Protein AF-A0A453JYU1-F1 (afdb_monomer)

Solvent-accessible surface area (backbone atoms only — not comparable to full-atom values): 5776 Å² total; per-residue (Å²): 125,56,74,47,72,44,78,81,46,97,95,41,69,46,80,46,73,52,75,97,66,69,60,47,78,44,77,79,52,97,92,42,71,48,79,34,43,55,65,58,48,50,51,52,52,50,52,50,52,51,54,52,49,53,51,48,54,52,51,52,52,51,52,52,52,50,54,51,50,53,52,51,51,53,54,48,53,52,51,51,51,51,50,52,54,52,52,55,50,55,54,53,54,57,65,71,78,109

Radius of gyration: 31.62 Å; Cα contacts (8 Å, |Δi|>4): 54; chains: 1; bounding box: 62×23×86 Å

Structure (mmCIF, N/CA/C/O backbone):
data_AF-A0A453JYU1-F1
#
_entry.id   AF-A0A453JYU1-F1
#
loop_
_atom_site.group_PDB
_atom_site.id
_atom_site.type_symbol
_atom_site.label_atom_id
_atom_site.label_alt_id
_atom_site.label_comp_id
_atom_site.label_asym_id
_atom_site.label_entity_id
_atom_site.label_seq_id
_atom_site.pdbx_PDB_ins_code
_atom_site.Cartn_x
_atom_site.Cartn_y
_atom_site.Cartn_z
_atom_site.occupancy
_atom_site.B_iso_or_equiv
_atom_site.auth_seq_id
_atom_site.auth_comp_id
_atom_site.auth_asym_id
_atom_site.auth_atom_id
_atom_site.pdbx_PDB_model_num
ATOM 1 N N . ALA A 1 1 ? 17.502 -8.622 -29.973 1.00 65.62 1 ALA A N 1
ATOM 2 C CA . ALA A 1 1 ? 16.476 -7.569 -29.907 1.00 65.62 1 ALA A CA 1
ATOM 3 C C . ALA A 1 1 ? 15.145 -8.187 -29.542 1.00 65.62 1 ALA A C 1
ATOM 5 O O . ALA A 1 1 ? 14.719 -9.126 -30.213 1.00 65.62 1 ALA A O 1
ATOM 6 N N . LEU A 1 2 ? 14.550 -7.703 -28.457 1.00 83.56 2 LEU A N 1
ATOM 7 C CA . LEU A 1 2 ? 13.277 -8.197 -27.950 1.00 83.56 2 LEU A CA 1
ATOM 8 C C . LEU A 1 2 ? 12.150 -7.689 -28.858 1.00 83.56 2 LEU A C 1
ATOM 10 O O . LEU A 1 2 ? 12.104 -6.505 -29.184 1.00 83.56 2 LEU A O 1
ATOM 14 N N . ILE A 1 3 ? 11.273 -8.584 -29.301 1.00 90.50 3 ILE A N 1
ATOM 15 C CA . ILE A 1 3 ? 10.053 -8.218 -30.023 1.00 90.50 3 ILE A CA 1
ATOM 16 C C . ILE A 1 3 ? 8.909 -8.340 -29.025 1.00 90.50 3 ILE A C 1
ATOM 18 O O . ILE A 1 3 ? 8.739 -9.404 -28.430 1.00 90.50 3 ILE A O 1
ATOM 22 N N . ALA A 1 4 ? 8.159 -7.260 -28.842 1.00 91.75 4 ALA A N 1
ATOM 23 C CA . ALA A 1 4 ? 7.038 -7.196 -27.917 1.00 91.75 4 ALA A CA 1
ATOM 24 C C . ALA A 1 4 ? 5.801 -6.629 -28.618 1.00 91.75 4 ALA A C 1
ATOM 26 O O . ALA A 1 4 ? 5.908 -5.852 -29.572 1.00 91.75 4 ALA A O 1
ATOM 27 N N . ASP A 1 5 ? 4.629 -7.032 -28.141 1.00 93.88 5 ASP A N 1
ATOM 28 C CA . ASP A 1 5 ? 3.353 -6.481 -28.574 1.00 93.88 5 ASP A CA 1
ATOM 29 C C . ASP A 1 5 ? 2.991 -5.318 -27.632 1.00 93.88 5 ASP A C 1
ATOM 31 O O . ASP A 1 5 ? 2.736 -5.514 -26.446 1.00 93.88 5 ASP A O 1
ATOM 35 N N . PHE A 1 6 ? 3.030 -4.092 -28.151 1.00 92.88 6 PHE A N 1
ATOM 36 C CA . PHE A 1 6 ? 2.733 -2.865 -27.417 1.00 92.88 6 PHE A CA 1
ATOM 37 C C . PHE A 1 6 ? 1.243 -2.559 -27.471 1.00 92.88 6 PHE A C 1
ATOM 39 O O . PHE A 1 6 ? 0.645 -2.563 -28.549 1.00 92.88 6 PHE A O 1
ATOM 46 N N . GLU A 1 7 ? 0.659 -2.248 -26.320 1.00 93.69 7 GLU A N 1
ATOM 47 C CA . GLU A 1 7 ? -0.725 -1.797 -26.223 1.00 93.69 7 GLU A CA 1
ATOM 48 C C . GLU A 1 7 ? -0.834 -0.333 -26.658 1.00 93.69 7 GLU A C 1
ATOM 50 O O . GLU A 1 7 ? -0.248 0.556 -26.041 1.00 93.69 7 GLU A O 1
ATOM 55 N N . LEU A 1 8 ? -1.567 -0.079 -27.744 1.00 92.94 8 LEU A N 1
ATOM 56 C CA . LEU A 1 8 ? -1.846 1.280 -28.231 1.00 92.94 8 LEU A CA 1
ATOM 57 C C . LEU A 1 8 ? -3.170 1.813 -27.674 1.00 92.94 8 LEU A C 1
ATOM 59 O O . LEU A 1 8 ? -3.357 3.018 -27.514 1.00 92.94 8 LEU A O 1
ATOM 63 N N . SER A 1 9 ? -4.105 0.898 -27.435 1.00 93.12 9 SER A N 1
ATOM 64 C CA . SER A 1 9 ? -5.422 1.127 -26.858 1.00 93.12 9 SER A CA 1
ATOM 65 C C . SER A 1 9 ? -5.940 -0.201 -26.308 1.00 93.12 9 SER A C 1
ATOM 67 O O . SER A 1 9 ? -5.400 -1.255 -26.647 1.00 93.12 9 SER A O 1
ATOM 69 N N . GLU A 1 10 ? -6.995 -0.159 -25.502 1.00 92.38 10 GLU A N 1
ATOM 70 C CA . GLU A 1 10 ? -7.576 -1.343 -24.873 1.00 92.38 10 GLU A CA 1
ATOM 71 C C . GLU A 1 10 ? -7.927 -2.407 -25.929 1.00 92.38 10 GLU A C 1
ATOM 73 O O . GLU A 1 10 ? -8.759 -2.194 -26.814 1.00 92.38 10 GLU A O 1
ATOM 78 N N . GLY A 1 11 ? -7.240 -3.552 -25.873 1.00 92.75 11 GLY A N 1
ATOM 79 C CA . GLY A 1 11 ? -7.424 -4.658 -26.818 1.00 92.75 11 GLY A CA 1
ATOM 80 C C . GLY A 1 11 ? -6.770 -4.481 -28.199 1.00 92.75 11 GLY A C 1
ATOM 81 O O . GLY A 1 11 ? -6.876 -5.385 -29.030 1.00 92.75 11 GLY A O 1
ATOM 82 N N . ILE A 1 12 ? -6.081 -3.365 -28.462 1.00 94.69 12 ILE A N 1
ATOM 83 C CA . ILE A 1 12 ? -5.363 -3.096 -29.718 1.00 94.69 12 ILE A CA 1
ATOM 84 C C . ILE A 1 12 ? -3.857 -3.121 -29.461 1.00 94.69 12 ILE A C 1
ATOM 86 O O . ILE A 1 12 ? -3.294 -2.216 -28.840 1.00 94.69 12 ILE A O 1
ATOM 90 N N . TYR A 1 13 ? -3.198 -4.130 -30.028 1.00 94.75 13 TYR A N 1
ATOM 91 C CA . TYR A 1 13 ? -1.766 -4.356 -29.871 1.00 94.75 13 TYR A CA 1
ATOM 92 C C . TYR A 1 13 ? -1.030 -4.247 -31.204 1.00 94.75 13 TYR A C 1
ATOM 94 O O . TYR A 1 13 ? -1.538 -4.660 -32.249 1.00 94.75 13 TYR A O 1
ATOM 102 N N . SER A 1 14 ? 0.189 -3.715 -31.165 1.00 94.81 14 SER A N 1
ATOM 103 C CA . SER A 1 14 ? 1.082 -3.641 -32.319 1.00 94.81 14 SER A CA 1
ATOM 104 C C . SER A 1 14 ? 2.454 -4.193 -31.975 1.00 94.81 14 SER A C 1
ATOM 106 O O . SER A 1 14 ? 3.018 -3.895 -30.926 1.00 94.81 14 SER A O 1
ATOM 108 N N . ARG A 1 15 ? 3.017 -4.987 -32.882 1.00 94.62 15 ARG A N 1
ATOM 109 C CA . ARG A 1 15 ? 4.320 -5.608 -32.682 1.00 94.62 15 ARG A CA 1
ATOM 110 C C . ARG A 1 15 ? 5.431 -4.627 -33.014 1.00 94.62 15 ARG A C 1
ATOM 112 O O . ARG A 1 15 ? 5.530 -4.175 -34.153 1.00 94.62 15 ARG A O 1
ATOM 119 N N . ALA A 1 16 ? 6.314 -4.371 -32.059 1.00 93.06 16 ALA A N 1
ATOM 120 C CA . ALA A 1 16 ? 7.502 -3.566 -32.291 1.00 93.06 16 ALA A CA 1
ATOM 121 C C . ALA A 1 16 ? 8.745 -4.190 -31.653 1.00 93.06 16 ALA A C 1
ATOM 123 O O . ALA A 1 16 ? 8.689 -5.078 -30.801 1.00 93.06 16 ALA A O 1
ATOM 124 N N . LYS A 1 17 ? 9.896 -3.743 -32.145 1.00 91.88 17 LYS A N 1
ATOM 125 C CA . LYS A 1 17 ? 11.209 -4.149 -31.662 1.00 91.88 17 LYS A CA 1
ATOM 126 C C . LYS A 1 17 ? 11.644 -3.152 -30.593 1.00 91.88 17 LYS A C 1
ATOM 128 O O . LYS A 1 17 ? 11.656 -1.957 -30.861 1.00 91.88 17 LYS A O 1
ATOM 133 N N . ILE A 1 18 ? 12.005 -3.652 -29.419 1.00 88.31 18 ILE A N 1
ATOM 134 C CA . ILE A 1 18 ? 12.579 -2.841 -28.346 1.00 88.31 18 ILE A CA 1
ATOM 135 C C . ILE A 1 18 ? 14.064 -2.632 -28.641 1.00 88.31 18 ILE A C 1
ATOM 137 O O . ILE A 1 18 ? 14.779 -3.585 -28.981 1.00 88.31 18 ILE A O 1
ATOM 141 N N . GLU A 1 19 ? 14.496 -1.380 -28.547 1.00 85.88 19 GLU A N 1
ATOM 142 C CA . GLU A 1 19 ? 15.906 -1.001 -28.559 1.00 85.88 19 GLU A CA 1
ATOM 143 C C . GLU A 1 19 ? 16.474 -1.106 -27.141 1.00 85.88 19 GLU A C 1
ATOM 145 O O . GLU A 1 19 ? 15.752 -0.903 -26.164 1.00 85.88 19 GLU A O 1
ATOM 150 N N . ASP A 1 20 ? 17.750 -1.470 -27.032 1.00 80.69 20 ASP A N 1
ATOM 151 C CA . ASP A 1 20 ? 18.415 -1.565 -25.735 1.00 80.69 20 ASP A CA 1
ATOM 152 C C . ASP A 1 20 ? 18.591 -0.139 -25.182 1.00 80.69 20 ASP A C 1
ATOM 154 O O . ASP A 1 20 ? 19.280 0.685 -25.785 1.00 80.69 20 ASP A O 1
ATOM 158 N N . SER A 1 21 ? 17.914 0.154 -24.070 1.00 83.62 21 SER A N 1
ATOM 159 C CA . SER A 1 21 ? 17.940 1.442 -23.371 1.00 83.62 21 SER A CA 1
ATOM 160 C C . SER A 1 21 ? 18.281 1.219 -21.902 1.00 83.62 21 SER A C 1
ATOM 162 O O . SER A 1 21 ? 17.753 0.296 -21.279 1.00 83.62 21 SER A O 1
ATOM 164 N N . ASP A 1 22 ? 19.120 2.091 -21.346 1.00 87.31 22 ASP A N 1
ATOM 165 C CA . ASP A 1 22 ? 19.510 2.069 -19.930 1.00 87.31 22 ASP A CA 1
ATOM 166 C C . ASP A 1 22 ? 18.587 2.932 -19.048 1.00 87.31 22 ASP A C 1
ATOM 168 O O . ASP A 1 22 ? 18.771 3.004 -17.829 1.00 87.31 22 ASP A O 1
ATOM 172 N N . SER A 1 23 ? 17.586 3.580 -19.653 1.00 91.75 23 SER A N 1
ATOM 173 C CA . SER A 1 23 ? 16.600 4.424 -18.979 1.00 91.75 23 SER A CA 1
ATOM 174 C C . SER A 1 23 ? 15.155 4.022 -19.284 1.00 91.75 23 SER A C 1
ATOM 176 O O . SER A 1 23 ? 14.836 3.457 -20.336 1.00 91.75 23 SER A O 1
ATOM 178 N N . VAL A 1 24 ? 14.270 4.325 -18.331 1.00 92.94 24 VAL A N 1
ATOM 179 C CA . VAL A 1 24 ? 12.825 4.079 -18.374 1.00 92.94 24 VAL A CA 1
ATOM 180 C C . VAL A 1 24 ? 12.053 5.310 -17.902 1.00 92.94 24 VAL A C 1
ATOM 182 O O . VAL A 1 24 ? 12.479 6.026 -16.997 1.00 92.94 24 VAL A O 1
ATOM 185 N N . CYS A 1 25 ? 10.875 5.538 -18.481 1.00 93.00 25 CYS A N 1
ATOM 186 C CA . CYS A 1 25 ? 9.980 6.613 -18.059 1.00 93.00 25 CYS A CA 1
ATOM 187 C C . CYS A 1 25 ? 8.948 6.087 -17.057 1.00 93.00 25 CYS A C 1
ATOM 189 O O . CYS A 1 25 ? 8.158 5.198 -17.380 1.00 93.00 25 CYS A O 1
ATOM 191 N N . LEU A 1 26 ? 8.921 6.661 -15.855 1.00 93.75 26 LEU A N 1
ATOM 192 C CA . LEU A 1 26 ? 7.957 6.328 -14.810 1.00 93.75 26 LEU A CA 1
ATOM 193 C C . LEU A 1 26 ? 6.937 7.451 -14.628 1.00 93.75 26 LEU A C 1
ATOM 195 O O . LEU A 1 26 ? 7.273 8.636 -14.588 1.00 93.75 26 LEU A O 1
ATOM 199 N N . TRP A 1 27 ? 5.674 7.062 -14.472 1.00 94.19 27 TRP A N 1
ATOM 200 C CA . TRP A 1 27 ? 4.592 7.974 -14.123 1.00 94.19 27 TRP A CA 1
ATOM 201 C C . TRP A 1 27 ? 4.464 8.086 -12.605 1.00 94.19 27 TRP A C 1
ATOM 203 O O . TRP A 1 27 ? 4.119 7.113 -11.936 1.00 94.19 27 TRP A O 1
ATOM 213 N N . LEU A 1 28 ? 4.714 9.276 -12.061 1.00 89.94 28 LEU A N 1
ATOM 214 C CA . LEU A 1 28 ? 4.711 9.521 -10.612 1.00 89.94 28 LEU A CA 1
ATOM 215 C C . LEU A 1 28 ? 3.358 10.032 -10.091 1.00 89.94 28 LEU A C 1
ATOM 217 O O . LEU A 1 28 ? 3.176 10.197 -8.887 1.00 89.94 28 LEU A O 1
ATOM 221 N N . GLY A 1 29 ? 2.398 10.271 -10.988 1.00 90.38 29 GLY A N 1
ATOM 222 C CA . GLY A 1 29 ? 1.114 10.887 -10.664 1.00 90.38 29 GLY A CA 1
ATOM 223 C C . GLY A 1 29 ? 1.131 12.403 -10.859 1.00 90.38 29 GLY A C 1
ATOM 224 O O . GLY A 1 29 ? 2.097 12.967 -11.359 1.00 90.38 29 GLY A O 1
ATOM 225 N N . ALA A 1 30 ? 0.019 13.065 -10.527 1.00 91.56 30 ALA A N 1
ATOM 226 C CA . ALA A 1 30 ? -0.159 14.515 -10.700 1.00 91.56 30 ALA A CA 1
ATOM 227 C C . ALA A 1 30 ? 0.218 15.047 -12.105 1.00 91.56 30 ALA A C 1
ATOM 229 O O . ALA A 1 30 ? 0.673 16.179 -12.243 1.00 91.56 30 ALA A O 1
ATOM 230 N N . ASN A 1 31 ? 0.007 14.236 -13.148 1.00 89.88 31 ASN A N 1
ATOM 231 C CA . ASN A 1 31 ? 0.401 14.520 -14.532 1.00 89.88 31 ASN A CA 1
ATOM 232 C C . ASN A 1 31 ? 1.914 14.691 -14.762 1.00 89.88 31 ASN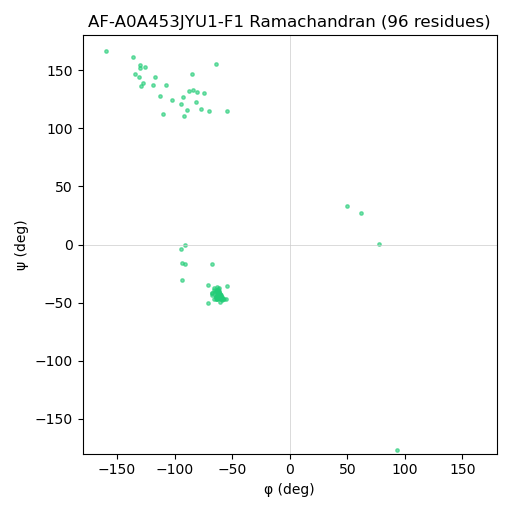 A C 1
ATOM 234 O O . ASN A 1 31 ? 2.319 15.375 -15.700 1.00 89.88 31 ASN A O 1
ATOM 238 N N . VAL A 1 32 ? 2.746 14.062 -13.927 1.00 92.12 32 VAL A N 1
ATOM 239 C CA . VAL A 1 32 ? 4.208 14.108 -14.020 1.00 92.12 32 VAL A CA 1
ATOM 240 C C . VAL A 1 32 ? 4.770 12.738 -14.403 1.00 92.12 32 VAL A C 1
ATOM 242 O O . VAL A 1 32 ? 4.504 11.724 -13.751 1.00 92.12 32 VAL A O 1
ATOM 245 N N . MET A 1 33 ? 5.598 12.741 -15.448 1.00 93.31 33 MET A N 1
ATOM 246 C CA . MET A 1 33 ? 6.426 11.618 -15.883 1.00 93.31 33 MET A CA 1
ATOM 247 C C . MET A 1 33 ? 7.894 12.033 -15.808 1.00 93.31 33 MET A C 1
ATOM 249 O O . MET A 1 33 ? 8.228 13.145 -16.219 1.00 93.31 33 MET A O 1
ATOM 253 N N . LEU A 1 34 ? 8.756 11.152 -15.303 1.00 91.38 34 LEU A N 1
ATOM 254 C CA . LEU A 1 34 ? 10.201 11.370 -15.258 1.00 91.38 34 LEU A CA 1
ATOM 255 C C . LEU A 1 34 ? 10.945 10.160 -15.811 1.00 91.38 34 LEU A C 1
ATOM 257 O O . LEU A 1 34 ? 10.525 9.015 -15.635 1.00 91.38 34 LEU A O 1
ATOM 261 N N . GLU A 1 35 ? 12.048 10.445 -16.485 1.00 93.81 35 GLU A N 1
ATOM 262 C CA . GLU A 1 35 ? 13.006 9.450 -16.941 1.00 93.81 35 GLU A CA 1
ATOM 263 C C . GLU A 1 35 ? 13.983 9.127 -15.805 1.00 93.81 35 GLU A C 1
ATOM 265 O O . GLU A 1 35 ? 14.503 10.031 -15.151 1.00 93.81 35 GLU A O 1
ATOM 270 N N . TYR A 1 36 ? 14.211 7.837 -15.577 1.00 93.25 36 TYR A N 1
ATOM 271 C CA . TYR A 1 36 ? 15.148 7.301 -14.594 1.00 93.25 36 TYR A CA 1
ATOM 272 C C . TYR A 1 36 ? 16.038 6.260 -15.254 1.00 93.25 36 TYR A C 1
ATOM 274 O O . TYR A 1 36 ? 15.619 5.602 -16.208 1.00 93.25 36 TYR A O 1
ATOM 282 N N . SER A 1 37 ? 17.236 6.048 -14.715 1.00 95.56 37 SER A N 1
ATOM 283 C CA . SER A 1 37 ? 18.000 4.850 -15.066 1.00 95.56 37 SER A CA 1
ATOM 284 C C . SER A 1 37 ? 17.271 3.582 -14.600 1.00 95.56 37 SER A C 1
ATOM 286 O O . SER A 1 37 ? 16.476 3.611 -13.654 1.00 95.56 37 SER A O 1
ATOM 288 N N . CYS A 1 38 ? 17.541 2.447 -15.247 1.00 92.12 38 CYS A N 1
ATOM 289 C CA . CYS A 1 38 ? 16.964 1.156 -14.860 1.00 92.12 38 CYS A CA 1
ATOM 290 C C . CYS A 1 38 ? 17.224 0.807 -13.382 1.00 92.12 38 CYS A C 1
ATOM 292 O O . CYS A 1 38 ? 16.347 0.243 -12.723 1.00 92.12 38 CYS A O 1
ATOM 294 N N . ASP A 1 39 ? 18.392 1.173 -12.848 1.00 94.25 39 ASP A N 1
ATOM 295 C CA . ASP A 1 39 ? 18.758 0.914 -11.454 1.00 94.25 39 ASP A CA 1
ATOM 296 C C . ASP A 1 39 ? 17.958 1.791 -10.481 1.00 94.25 39 ASP A C 1
ATOM 298 O O . ASP A 1 39 ? 17.307 1.263 -9.575 1.00 94.25 39 ASP A O 1
ATOM 302 N N . GLU A 1 40 ? 17.908 3.107 -10.714 1.00 94.06 40 GLU A N 1
ATOM 303 C CA . GLU A 1 40 ? 17.131 4.048 -9.891 1.00 94.06 40 GLU A CA 1
ATOM 304 C C . GLU A 1 40 ? 15.634 3.721 -9.916 1.00 94.06 40 GLU A C 1
ATOM 306 O O . GLU A 1 40 ? 14.964 3.750 -8.883 1.00 94.06 40 GLU A O 1
ATOM 311 N N . ALA A 1 41 ? 15.100 3.363 -11.087 1.00 95.06 41 ALA A N 1
ATOM 312 C CA . ALA A 1 41 ? 13.712 2.943 -11.235 1.00 95.06 41 ALA A CA 1
ATOM 313 C C . ALA A 1 41 ? 13.411 1.691 -10.398 1.00 95.06 41 ALA A C 1
ATOM 315 O O . ALA A 1 41 ? 12.375 1.612 -9.734 1.00 95.06 41 ALA A O 1
ATOM 316 N N . ASN A 1 42 ? 14.320 0.714 -10.396 1.00 94.75 42 ASN A N 1
ATOM 317 C CA . ASN A 1 42 ? 14.164 -0.514 -9.624 1.00 94.75 42 ASN A CA 1
ATOM 318 C C . ASN A 1 42 ? 14.222 -0.245 -8.113 1.00 94.75 42 ASN A C 1
ATOM 320 O O . ASN A 1 42 ? 13.417 -0.791 -7.357 1.00 94.75 42 ASN A O 1
ATOM 324 N N . GLU A 1 43 ? 15.138 0.614 -7.663 1.00 96.38 43 GLU A N 1
ATOM 325 C CA . GLU A 1 43 ? 15.218 1.043 -6.263 1.00 96.38 43 GLU A CA 1
ATOM 326 C C . GLU A 1 43 ? 13.954 1.789 -5.821 1.00 96.38 43 GLU A C 1
ATOM 328 O O . GLU A 1 43 ? 13.373 1.457 -4.784 1.00 96.38 43 GLU A O 1
ATOM 333 N N . LEU A 1 44 ? 13.471 2.731 -6.636 1.00 94.69 44 LEU A N 1
ATOM 334 C CA . LEU A 1 44 ? 12.246 3.486 -6.374 1.00 94.69 44 LEU A CA 1
ATOM 335 C C . LEU A 1 44 ? 11.032 2.556 -6.239 1.00 94.69 44 LEU A C 1
ATOM 337 O O . LEU A 1 44 ? 10.260 2.665 -5.283 1.00 94.69 44 LEU A O 1
ATOM 341 N N . LEU A 1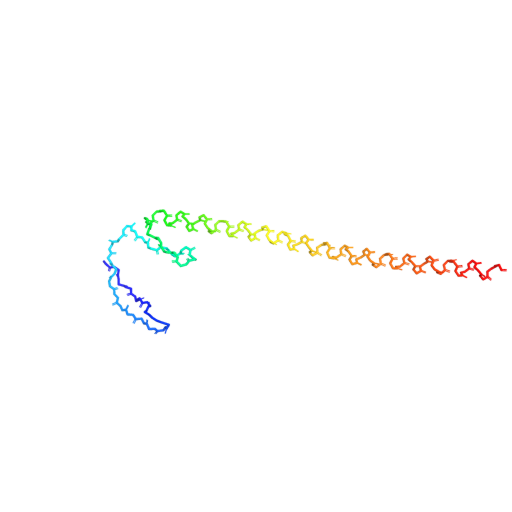 45 ? 10.866 1.616 -7.174 1.00 94.75 45 LEU A N 1
ATOM 342 C CA . LEU A 1 45 ? 9.754 0.663 -7.159 1.00 94.75 45 LEU A CA 1
ATOM 343 C C . LEU A 1 45 ? 9.829 -0.292 -5.963 1.00 94.75 45 LEU A C 1
ATOM 345 O O . LEU A 1 45 ? 8.798 -0.574 -5.349 1.00 94.75 45 LEU A O 1
ATOM 349 N N . LYS A 1 46 ? 11.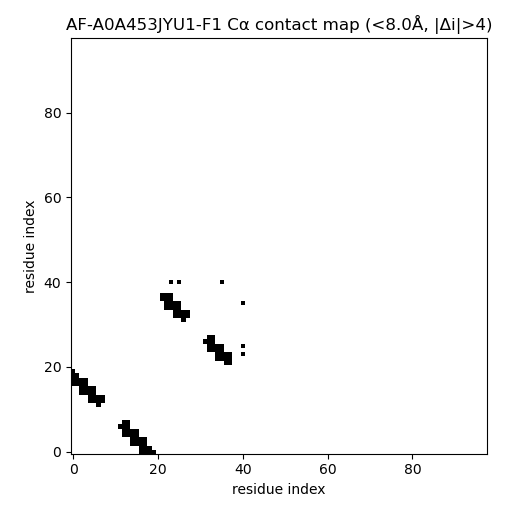029 -0.756 -5.589 1.00 96.94 46 LYS A N 1
ATOM 350 C CA . LYS A 1 46 ? 11.232 -1.581 -4.387 1.00 96.94 46 LYS A CA 1
ATOM 351 C C . LYS A 1 46 ? 10.887 -0.816 -3.116 1.00 96.94 46 LYS A C 1
ATOM 353 O O . LYS A 1 46 ? 10.127 -1.330 -2.301 1.00 96.94 46 LYS A O 1
ATOM 358 N N . SER A 1 47 ? 11.368 0.419 -2.980 1.00 96.94 47 SER A N 1
ATOM 359 C CA . SER A 1 47 ? 11.055 1.265 -1.826 1.00 96.94 47 SER A CA 1
ATOM 360 C C . SER A 1 47 ? 9.551 1.538 -1.721 1.00 96.94 47 SER A C 1
ATOM 362 O O . SER A 1 47 ? 8.968 1.416 -0.645 1.00 96.94 47 SER A O 1
ATOM 364 N N . ASN A 1 48 ? 8.881 1.827 -2.842 1.00 95.56 48 ASN A N 1
ATOM 365 C CA . ASN A 1 48 ? 7.430 2.017 -2.861 1.00 95.56 48 ASN A CA 1
ATOM 366 C C . ASN A 1 48 ? 6.683 0.736 -2.440 1.00 95.56 48 ASN A C 1
ATOM 368 O O . ASN A 1 48 ? 5.780 0.786 -1.606 1.00 95.56 48 ASN A O 1
ATOM 372 N N . LEU A 1 49 ? 7.109 -0.429 -2.941 1.00 96.44 49 LEU A N 1
ATOM 373 C CA . LEU A 1 49 ? 6.543 -1.721 -2.552 1.00 96.44 49 LEU A CA 1
ATOM 374 C C . LEU A 1 49 ? 6.701 -1.995 -1.049 1.00 96.44 49 LEU A C 1
ATOM 376 O O . LEU A 1 49 ? 5.754 -2.447 -0.406 1.00 96.44 49 LEU A O 1
ATOM 380 N N . GLU A 1 50 ? 7.879 -1.734 -0.486 1.00 98.06 50 GLU A N 1
ATOM 381 C CA . GLU A 1 50 ? 8.147 -1.897 0.945 1.00 98.06 50 GLU A CA 1
ATOM 382 C C . GLU A 1 50 ? 7.288 -0.952 1.788 1.00 98.06 50 GLU A C 1
ATOM 384 O O . GLU A 1 50 ? 6.635 -1.400 2.730 1.00 98.06 50 GLU A O 1
ATOM 389 N N . ASN A 1 51 ? 7.194 0.321 1.401 1.00 97.31 51 ASN A N 1
ATOM 390 C CA . ASN A 1 51 ? 6.354 1.307 2.082 1.00 97.31 51 ASN A CA 1
ATOM 391 C C . ASN A 1 51 ? 4.870 0.919 2.054 1.00 97.31 51 ASN A C 1
ATOM 393 O O . ASN A 1 51 ? 4.176 1.038 3.067 1.00 97.31 51 ASN A O 1
ATOM 397 N N . ALA A 1 52 ? 4.377 0.421 0.917 1.00 97.50 52 ALA A N 1
ATOM 398 C CA . ALA A 1 52 ? 3.002 -0.050 0.786 1.00 97.50 52 ALA A CA 1
ATOM 399 C C . ALA A 1 52 ? 2.734 -1.281 1.669 1.00 97.50 52 ALA A C 1
ATOM 401 O O . ALA A 1 52 ? 1.689 -1.358 2.316 1.00 97.50 52 ALA A O 1
ATOM 402 N N . ARG A 1 53 ? 3.685 -2.222 1.747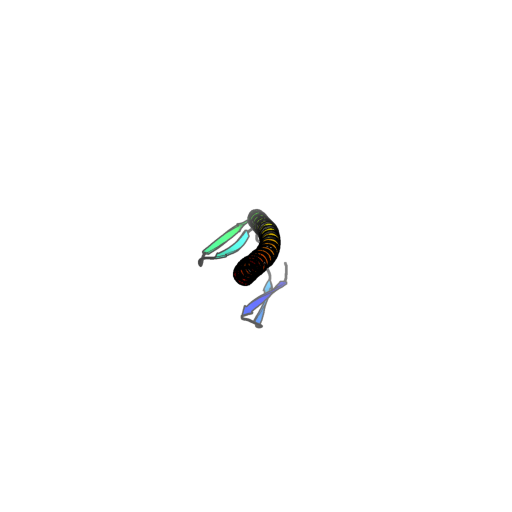 1.00 97.88 53 ARG A N 1
ATOM 403 C CA . ARG A 1 53 ? 3.594 -3.399 2.627 1.00 97.88 53 ARG A CA 1
ATOM 404 C C . ARG A 1 53 ? 3.620 -3.020 4.104 1.00 97.88 53 ARG A C 1
ATOM 406 O O . ARG A 1 53 ? 2.757 -3.474 4.846 1.00 97.88 53 ARG A O 1
ATOM 413 N N . ALA A 1 54 ? 4.539 -2.148 4.511 1.00 98.00 54 ALA A N 1
ATOM 414 C CA . ALA A 1 54 ? 4.604 -1.649 5.882 1.00 98.00 54 ALA A CA 1
ATOM 415 C C . ALA A 1 54 ? 3.306 -0.921 6.270 1.00 98.00 54 ALA A C 1
ATOM 417 O O . ALA A 1 54 ? 2.740 -1.166 7.333 1.00 98.00 54 ALA A O 1
ATOM 418 N N . SER A 1 55 ? 2.780 -0.081 5.373 1.00 98.00 55 SER A N 1
ATOM 419 C CA . SER A 1 55 ? 1.499 0.606 5.581 1.00 98.00 55 SER A CA 1
ATOM 420 C C . SER A 1 55 ? 0.337 -0.381 5.724 1.00 98.00 55 SER A C 1
ATOM 422 O O . SER A 1 55 ? -0.528 -0.195 6.577 1.00 98.00 55 SER A O 1
ATOM 424 N N . LEU A 1 56 ? 0.323 -1.454 4.925 1.00 97.88 56 LEU A N 1
ATOM 425 C CA . LEU A 1 56 ? -0.678 -2.514 5.035 1.00 97.88 56 LEU A CA 1
ATOM 426 C C . LEU A 1 56 ? -0.611 -3.217 6.395 1.00 97.88 56 LEU A C 1
ATOM 428 O O . LEU A 1 56 ? -1.652 -3.427 7.011 1.00 97.88 56 LEU A O 1
ATOM 432 N N . GLU A 1 57 ? 0.584 -3.563 6.875 1.00 98.12 57 GLU A N 1
ATOM 433 C CA . GLU A 1 57 ? 0.761 -4.210 8.181 1.00 98.12 57 GLU A CA 1
ATOM 434 C C . GLU A 1 57 ? 0.234 -3.338 9.326 1.00 98.12 57 GLU A C 1
ATOM 436 O O . GLU A 1 57 ? -0.506 -3.833 10.181 1.00 98.12 57 GLU A O 1
ATOM 441 N N . VAL A 1 58 ? 0.538 -2.035 9.305 1.00 98.12 58 VAL A N 1
ATOM 442 C CA . VAL A 1 58 ? 0.002 -1.076 10.285 1.00 98.12 58 VAL A CA 1
ATOM 443 C C . VAL A 1 58 ? -1.525 -1.033 10.223 1.00 98.12 58 VAL A C 1
ATOM 445 O O . VAL A 1 58 ? -2.181 -1.210 11.247 1.00 98.12 58 VAL A O 1
ATOM 448 N N . LEU A 1 59 ? -2.106 -0.883 9.027 1.00 98.06 59 LEU A N 1
ATOM 449 C CA . LEU A 1 59 ? -3.561 -0.817 8.856 1.00 98.06 59 LEU A CA 1
ATOM 450 C C . LEU A 1 59 ? -4.269 -2.094 9.322 1.00 98.06 59 LEU A C 1
ATOM 452 O O . LEU A 1 59 ? -5.355 -2.029 9.897 1.00 98.06 59 LEU A O 1
ATOM 456 N N . VAL A 1 60 ? -3.667 -3.263 9.097 1.00 98.19 60 VAL A N 1
ATOM 457 C CA . VAL A 1 60 ? -4.194 -4.535 9.605 1.00 98.19 60 VAL A CA 1
ATOM 458 C C . VAL A 1 60 ? -4.181 -4.545 11.134 1.00 98.19 60 VAL A C 1
ATOM 460 O O . VAL A 1 60 ? -5.189 -4.911 11.744 1.00 98.19 60 VAL A O 1
ATOM 463 N N . GLY A 1 61 ? -3.087 -4.102 11.760 1.00 98.12 61 GLY A N 1
ATOM 464 C CA . GLY A 1 61 ? -2.997 -3.952 13.214 1.00 98.12 61 GLY A CA 1
ATOM 465 C C . GLY A 1 61 ? -4.071 -3.018 13.779 1.00 98.12 61 GLY A C 1
ATOM 466 O O . GLY A 1 61 ? -4.785 -3.388 14.715 1.00 98.12 61 GLY A O 1
ATOM 467 N N . ASP A 1 62 ? -4.258 -1.856 13.158 1.00 98.31 62 ASP A N 1
ATOM 468 C CA . ASP A 1 62 ? -5.268 -0.874 13.560 1.00 98.31 62 ASP A CA 1
ATOM 469 C C . ASP A 1 62 ? -6.695 -1.424 13.421 1.00 98.31 62 ASP A C 1
ATOM 471 O O . ASP A 1 62 ? -7.536 -1.219 14.299 1.00 98.31 62 ASP A O 1
ATOM 475 N N . LEU A 1 63 ? -6.982 -2.186 12.361 1.00 98.19 63 LEU A N 1
ATOM 476 C CA . LEU A 1 63 ? -8.279 -2.844 12.182 1.00 98.19 63 LEU A CA 1
ATOM 477 C C . LEU A 1 63 ? -8.564 -3.874 13.278 1.00 98.19 63 LEU A C 1
ATOM 479 O O . LEU A 1 63 ? -9.696 -3.963 13.763 1.00 98.19 63 LEU A O 1
ATOM 483 N N . HIS A 1 64 ? -7.553 -4.647 13.679 1.00 98.19 64 HIS A N 1
ATOM 484 C CA . HIS A 1 64 ? -7.677 -5.573 14.801 1.00 98.19 64 HIS A CA 1
ATOM 485 C C . HIS A 1 64 ? -7.947 -4.826 16.108 1.00 98.19 64 HIS A C 1
ATOM 487 O O . HIS A 1 64 ? -8.899 -5.163 16.814 1.00 98.19 64 HIS A O 1
ATOM 493 N N . PHE A 1 65 ? -7.190 -3.762 16.382 1.00 98.38 65 PHE A N 1
ATOM 494 C CA . PHE A 1 65 ? -7.410 -2.921 17.553 1.00 98.38 65 PHE A CA 1
ATOM 495 C C . PHE A 1 65 ? -8.833 -2.343 17.584 1.00 98.38 65 PHE A C 1
ATOM 497 O O . PHE A 1 65 ? -9.521 -2.449 18.599 1.00 98.38 65 PHE A O 1
ATOM 504 N N . LEU A 1 66 ? -9.319 -1.791 16.468 1.00 98.31 66 LEU A N 1
ATOM 505 C CA . LEU A 1 66 ? -10.670 -1.231 16.373 1.00 98.31 66 LEU A CA 1
ATOM 506 C C . LEU A 1 66 ? -11.763 -2.281 16.605 1.00 98.31 66 LEU A C 1
ATOM 508 O O . LEU A 1 66 ? -12.760 -1.986 17.267 1.00 98.31 66 LEU A O 1
ATOM 512 N N . ARG A 1 67 ? -11.579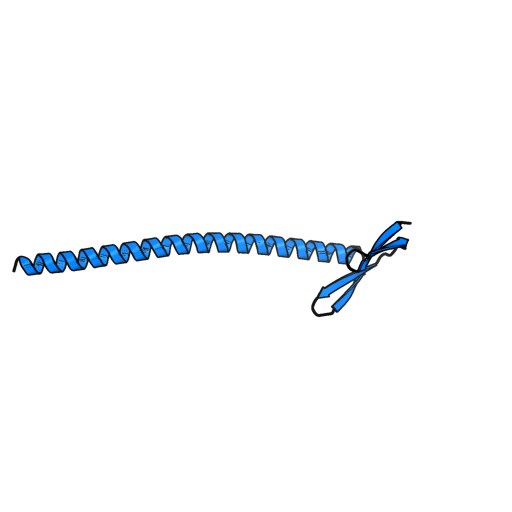 -3.510 16.109 1.00 98.38 67 ARG A N 1
ATOM 513 C CA . ARG A 1 67 ? -12.509 -4.623 16.361 1.00 98.38 67 ARG A CA 1
ATOM 514 C C . ARG A 1 67 ? -12.591 -4.963 17.851 1.00 98.38 67 ARG A C 1
ATOM 516 O O . ARG A 1 67 ? -13.689 -5.170 18.381 1.00 98.38 67 ARG A O 1
ATOM 523 N N . ASP A 1 68 ? -11.451 -4.999 18.529 1.00 98.44 68 ASP A N 1
ATOM 524 C CA . ASP A 1 68 ? -11.401 -5.278 19.963 1.00 98.44 68 ASP A CA 1
ATOM 525 C C . ASP A 1 68 ? -12.047 -4.142 20.759 1.00 98.44 68 ASP A C 1
ATOM 527 O O . ASP A 1 68 ? -12.881 -4.394 21.634 1.00 98.44 68 ASP A O 1
ATOM 531 N N . GLN A 1 69 ? -11.755 -2.886 20.399 1.00 98.12 69 GLN A N 1
ATOM 532 C CA . GLN A 1 69 ? -12.396 -1.721 21.013 1.00 98.12 69 GLN A CA 1
ATOM 533 C C . GLN A 1 69 ? -13.915 -1.753 20.839 1.00 98.12 69 GLN A C 1
ATOM 535 O O . GLN A 1 69 ? -14.640 -1.577 21.817 1.00 98.12 69 GLN A O 1
ATOM 540 N N . GLN A 1 70 ? -14.415 -2.060 19.638 1.00 98.31 70 GLN A N 1
ATOM 541 C CA . GLN A 1 70 ? -15.851 -2.197 19.392 1.00 98.31 70 GLN A CA 1
ATOM 542 C C . GLN A 1 70 ? -16.487 -3.223 20.341 1.00 98.31 70 GLN A C 1
ATOM 544 O O . GLN A 1 70 ? -17.512 -2.939 20.968 1.00 98.31 70 GLN A O 1
ATOM 549 N N . THR A 1 71 ? -15.862 -4.393 20.483 1.00 98.19 71 THR A N 1
ATOM 550 C CA . THR A 1 71 ? -16.353 -5.473 21.349 1.00 98.19 71 THR A CA 1
ATOM 551 C C . THR A 1 71 ? -16.369 -5.045 22.821 1.00 98.19 71 THR A C 1
ATOM 553 O O . THR A 1 71 ? -17.378 -5.212 23.511 1.00 98.19 71 THR A O 1
ATOM 556 N N . ILE A 1 72 ? -15.281 -4.438 23.308 1.00 98.19 72 ILE A N 1
ATOM 557 C CA . ILE A 1 72 ? -15.164 -3.957 24.694 1.00 98.19 72 ILE A CA 1
ATOM 558 C C . ILE A 1 72 ? -16.214 -2.884 24.986 1.00 98.19 72 ILE A C 1
ATOM 560 O O . ILE A 1 72 ? -16.890 -2.941 26.021 1.00 98.19 72 ILE A O 1
ATOM 564 N N . THR A 1 73 ? -16.388 -1.922 24.079 1.00 98.31 73 THR A N 1
ATOM 565 C CA . THR A 1 73 ? -17.390 -0.863 24.219 1.00 98.31 73 THR A CA 1
ATOM 566 C C . THR A 1 73 ? -18.796 -1.451 24.294 1.00 98.31 73 THR A C 1
ATOM 568 O O . THR A 1 73 ? -19.551 -1.094 25.198 1.00 98.31 73 THR A O 1
ATOM 571 N N . GLN A 1 74 ? -19.142 -2.403 23.423 1.00 98.38 74 GLN A N 1
ATOM 572 C CA . GLN A 1 74 ? -20.456 -3.057 23.439 1.00 98.38 74 GLN A CA 1
ATOM 573 C C . GLN A 1 74 ? -20.732 -3.786 24.762 1.00 98.38 74 GLN A C 1
ATOM 575 O O . GLN A 1 74 ? -21.798 -3.607 25.357 1.00 98.38 74 GLN A O 1
ATOM 580 N N . VAL A 1 75 ? -19.764 -4.555 25.273 1.00 98.25 75 VAL A N 1
ATOM 581 C CA . VAL A 1 75 ? -19.898 -5.244 26.570 1.00 98.25 75 VAL A CA 1
ATOM 582 C C . VAL A 1 75 ? -20.030 -4.242 27.717 1.00 98.25 75 VAL A C 1
ATOM 584 O O . VAL A 1 75 ? -20.836 -4.442 28.628 1.00 98.25 75 VAL A O 1
ATOM 587 N N . THR A 1 76 ? -19.268 -3.151 27.679 1.00 98.19 76 THR A N 1
ATOM 588 C CA . THR A 1 76 ? -19.313 -2.105 28.706 1.00 98.19 76 THR A CA 1
ATOM 589 C C . THR A 1 76 ? -20.680 -1.426 28.741 1.00 98.19 76 THR A C 1
ATOM 591 O O . THR A 1 76 ? -21.264 -1.296 29.817 1.00 98.19 76 THR A O 1
ATOM 594 N N . ILE A 1 77 ? -21.242 -1.088 27.576 1.00 97.94 77 ILE A N 1
ATOM 595 C CA . ILE A 1 77 ? -22.597 -0.532 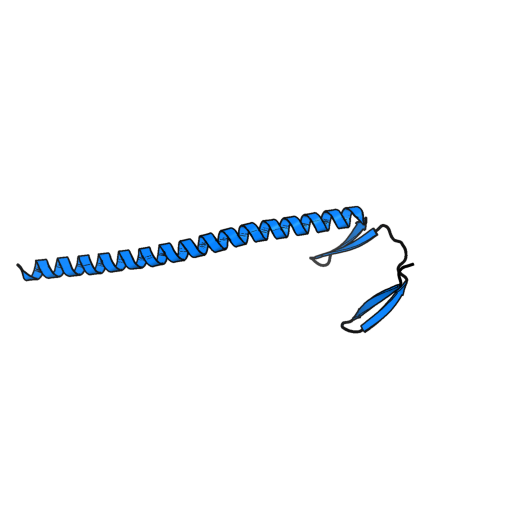27.459 1.00 97.94 77 ILE A CA 1
ATOM 596 C C . ILE A 1 77 ? -23.629 -1.502 28.050 1.00 97.94 77 ILE A C 1
ATOM 598 O O . ILE A 1 77 ? -24.463 -1.092 28.859 1.00 97.94 77 ILE A O 1
ATOM 602 N N . ALA A 1 78 ? -23.544 -2.796 27.722 1.00 97.94 78 ALA A N 1
ATOM 603 C CA . ALA A 1 78 ? -24.453 -3.805 28.265 1.00 97.94 78 ALA A CA 1
ATOM 604 C C . ALA A 1 78 ? -24.349 -3.933 29.798 1.00 97.94 78 ALA A C 1
ATOM 606 O O . ALA A 1 78 ? -25.366 -4.034 30.485 1.00 97.94 78 ALA A O 1
ATOM 607 N N . ARG A 1 79 ? -23.133 -3.883 30.364 1.00 97.50 79 ARG A N 1
ATOM 608 C CA . ARG A 1 79 ? -22.925 -3.909 31.825 1.00 97.50 79 ARG A CA 1
ATOM 609 C C . ARG A 1 79 ? -23.526 -2.688 32.514 1.00 97.50 79 ARG A C 1
ATOM 611 O O . ARG A 1 79 ? -24.180 -2.850 33.541 1.00 97.50 79 ARG A O 1
ATOM 618 N N . ILE A 1 80 ? -23.327 -1.497 31.951 1.00 97.44 80 ILE A N 1
ATOM 619 C CA . ILE A 1 80 ? -23.896 -0.252 32.484 1.00 97.44 80 ILE A CA 1
ATOM 620 C C . ILE A 1 80 ? -25.424 -0.324 32.467 1.00 97.44 80 ILE A C 1
ATOM 622 O O . ILE A 1 80 ? -26.061 -0.018 33.474 1.00 97.44 80 ILE A O 1
ATOM 626 N N . PHE A 1 81 ? -26.010 -0.798 31.365 1.00 97.12 81 PHE A N 1
ATOM 627 C CA . PHE A 1 81 ? -27.455 -0.982 31.262 1.00 97.12 81 PHE A CA 1
ATOM 628 C C . PHE A 1 81 ? -27.988 -1.963 32.316 1.00 97.12 81 PHE A C 1
ATOM 630 O O . PHE A 1 81 ? -28.949 -1.658 33.022 1.00 97.12 81 PHE A O 1
ATOM 637 N N . ASN A 1 82 ? -27.334 -3.116 32.483 1.00 96.25 82 ASN A N 1
ATOM 638 C CA . ASN A 1 82 ? -27.721 -4.096 33.499 1.00 96.25 82 ASN A CA 1
ATOM 639 C C . ASN A 1 82 ? -27.638 -3.510 34.915 1.00 96.25 82 ASN A C 1
ATOM 641 O O . ASN A 1 82 ? -28.553 -3.705 35.717 1.00 96.25 82 ASN A O 1
ATOM 645 N N . TRP A 1 83 ? -26.570 -2.771 35.222 1.00 96.25 83 TRP A N 1
ATOM 646 C CA . TRP A 1 83 ? -26.408 -2.107 36.513 1.00 96.25 83 TRP A CA 1
ATOM 647 C C . TRP A 1 83 ? -27.511 -1.072 36.777 1.00 96.25 83 TRP A C 1
ATOM 649 O O . TRP A 1 83 ? -28.089 -1.075 37.864 1.00 96.25 83 TRP A O 1
ATOM 659 N N . ASP A 1 84 ? -27.866 -0.249 35.785 1.00 96.38 84 ASP A N 1
ATOM 660 C CA . ASP A 1 84 ? -28.956 0.733 35.892 1.00 96.38 84 ASP A CA 1
ATOM 661 C C . ASP A 1 84 ? -30.308 0.048 36.168 1.00 96.38 84 ASP A C 1
ATOM 663 O O . ASP A 1 84 ? -31.032 0.424 37.094 1.00 96.38 84 ASP A O 1
ATOM 667 N N . VAL A 1 85 ? -30.625 -1.039 35.453 1.00 95.69 85 VAL A N 1
ATOM 668 C CA . VAL A 1 85 ? -31.843 -1.832 35.703 1.00 95.69 85 VAL A CA 1
ATOM 669 C C . VAL A 1 85 ? -31.860 -2.409 37.121 1.00 95.69 85 VAL A C 1
ATOM 671 O O . VAL A 1 85 ? -32.881 -2.308 37.809 1.00 95.69 85 VAL A O 1
ATOM 674 N N . HIS A 1 86 ? -30.750 -2.993 37.585 1.00 93.56 86 HIS A N 1
ATOM 675 C CA . HIS A 1 86 ? -30.640 -3.505 38.953 1.00 93.56 86 HIS A CA 1
ATOM 676 C C . HIS A 1 86 ? -30.837 -2.394 39.989 1.00 93.56 86 HIS A C 1
ATOM 678 O O . HIS A 1 86 ? -31.614 -2.571 40.927 1.00 93.56 86 HIS A O 1
ATOM 684 N N . GLN A 1 87 ? -30.211 -1.232 39.796 1.00 93.81 87 GLN A N 1
ATOM 685 C CA . GLN A 1 87 ? -30.339 -0.099 40.709 1.00 93.81 87 GLN A CA 1
ATOM 686 C C . GLN A 1 87 ? -31.788 0.404 40.799 1.00 93.81 87 GLN A C 1
ATOM 688 O O . GLN A 1 87 ? -32.287 0.660 41.898 1.00 93.81 87 GLN A O 1
ATOM 693 N N . ARG A 1 88 ? -32.491 0.519 39.665 1.00 92.00 88 ARG A N 1
ATOM 694 C CA . ARG A 1 88 ? -33.905 0.929 39.634 1.00 92.00 88 ARG A CA 1
ATOM 695 C C . ARG A 1 88 ? -34.809 -0.072 40.354 1.00 92.00 88 ARG A C 1
ATOM 697 O O . ARG A 1 88 ? -35.680 0.346 41.114 1.00 92.00 88 ARG A O 1
ATOM 704 N N . ARG A 1 89 ? -34.580 -1.377 40.165 1.00 91.19 89 ARG A N 1
ATOM 705 C CA . ARG A 1 89 ? -35.336 -2.439 40.855 1.00 91.19 89 ARG A CA 1
ATOM 706 C C . ARG A 1 89 ? -35.123 -2.405 42.367 1.00 91.19 89 ARG A C 1
ATOM 708 O O . ARG A 1 89 ? -36.105 -2.443 43.100 1.00 91.19 89 ARG A O 1
ATOM 715 N N . SER A 1 90 ? -33.880 -2.259 42.827 1.00 87.88 90 SER A N 1
ATOM 716 C CA . SER A 1 90 ? -33.576 -2.162 44.261 1.00 87.88 90 SER A CA 1
ATOM 717 C C . SER A 1 90 ? -34.210 -0.929 44.913 1.00 87.88 90 SER A C 1
ATOM 719 O O . SER A 1 90 ? -34.689 -1.002 46.037 1.00 87.88 90 SER A O 1
ATOM 721 N N . LYS A 1 91 ? -34.277 0.211 44.210 1.00 85.06 91 LYS A N 1
ATOM 722 C CA . LYS A 1 91 ? -34.989 1.400 44.717 1.00 85.06 91 LYS A CA 1
ATOM 723 C C . LYS A 1 91 ? -36.503 1.167 44.829 1.00 85.06 91 LYS A C 1
ATOM 725 O O . LYS A 1 91 ? -37.118 1.625 45.786 1.00 85.06 91 LYS A O 1
ATOM 730 N N . GLN A 1 92 ? -37.101 0.440 43.882 1.00 77.25 92 GLN A N 1
ATOM 731 C CA . GLN A 1 92 ? -38.530 0.105 43.913 1.00 77.25 92 GLN A CA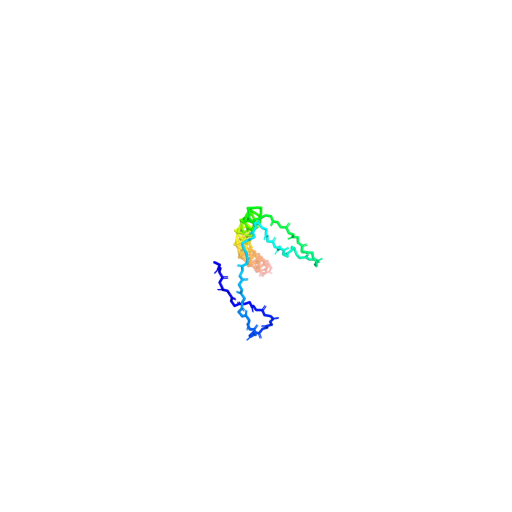 1
ATOM 732 C C . GLN A 1 92 ? -38.897 -0.920 44.994 1.00 77.25 92 GLN A C 1
ATOM 734 O O . GLN A 1 92 ? -39.989 -0.823 45.547 1.00 77.25 92 GLN A O 1
ATOM 739 N N . SER A 1 93 ? -38.031 -1.895 45.297 1.00 67.62 93 SER A N 1
ATOM 740 C CA . SER A 1 93 ? -38.292 -2.858 46.377 1.00 67.62 93 SER A CA 1
ATOM 741 C C . SER A 1 93 ? -38.275 -2.185 47.748 1.00 67.62 93 SER A C 1
ATOM 743 O O . SER A 1 93 ? -39.179 -2.421 48.538 1.00 67.62 93 SER A O 1
ATOM 745 N N . VAL A 1 94 ? -37.325 -1.273 47.987 1.00 66.62 94 VAL A N 1
ATOM 746 C CA . VAL A 1 94 ? -37.237 -0.508 49.244 1.00 66.62 94 VAL A CA 1
ATOM 747 C C . VAL A 1 94 ? -38.478 0.368 49.461 1.00 66.62 94 VAL A C 1
ATOM 749 O O . VAL A 1 94 ? -39.006 0.412 50.563 1.00 66.62 94 VAL A O 1
ATOM 752 N N . MET A 1 95 ? -39.005 1.004 48.407 1.00 61.31 95 MET A N 1
ATOM 753 C CA . MET A 1 95 ? -40.231 1.818 48.483 1.00 61.31 95 MET A CA 1
ATOM 754 C C . MET A 1 95 ? -41.518 1.024 48.755 1.00 61.31 95 MET A C 1
ATOM 756 O O . MET A 1 95 ? -42.531 1.639 49.066 1.00 61.31 95 MET A O 1
ATOM 760 N N . LYS A 1 96 ? -41.526 -0.303 48.574 1.00 59.62 96 LYS A N 1
AT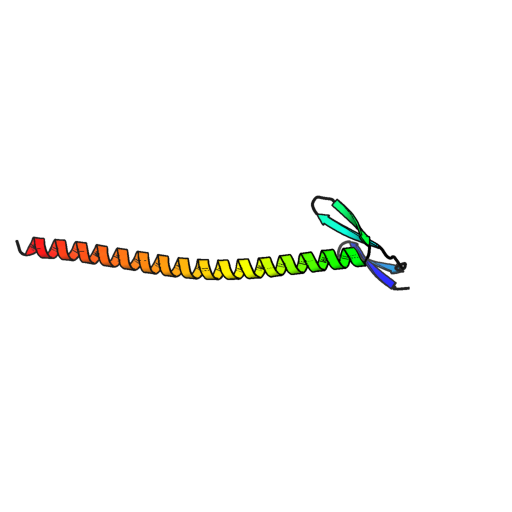OM 761 C CA . LYS A 1 96 ? -42.702 -1.148 48.856 1.00 59.62 96 LYS A CA 1
ATOM 762 C C . LYS A 1 96 ? -42.734 -1.692 50.285 1.00 59.62 96 LYS A C 1
ATOM 764 O O . LYS A 1 96 ? -43.777 -2.189 50.697 1.00 59.62 96 LYS A O 1
ATOM 769 N N . GLU A 1 97 ? -41.609 -1.659 50.995 1.00 55.62 97 GLU A N 1
ATOM 770 C CA . GLU A 1 97 ? -41.487 -2.174 52.366 1.00 55.62 97 GLU A CA 1
ATOM 771 C C . GLU A 1 97 ? -41.702 -1.087 53.434 1.00 55.62 97 GLU A C 1
ATOM 773 O O . GLU A 1 97 ? -41.950 -1.419 54.592 1.00 55.62 97 GLU A O 1
ATOM 778 N N . THR A 1 98 ? -41.649 0.191 53.045 1.00 50.12 98 THR 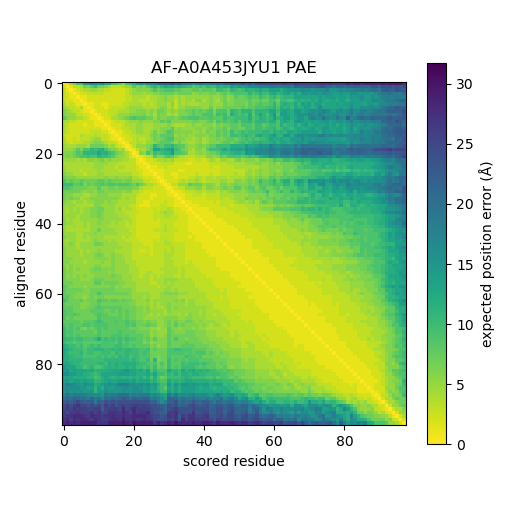A N 1
ATOM 779 C CA . THR A 1 98 ? -42.100 1.356 53.834 1.00 50.12 98 THR A CA 1
ATOM 780 C C . THR A 1 98 ? -43.532 1.728 53.504 1.00 50.12 98 THR A C 1
ATOM 782 O O . THR A 1 98 ? -44.297 2.008 54.451 1.00 50.12 98 THR A O 1
#

Organism: Aegilops tauschii subsp. strangulata (NCBI:txid200361)

InterPro domains:
  IPR004127 Prefoldin alpha-like [PF02996] (6-83)
  IPR009053 Prefoldin [G3DSA:1.10.287.370] (4-92)
  IPR016655 Prefoldin subunit 3 [PTHR12409] (2-93)

Mean predicted aligned error: 8.04 Å

Sequence (98 aa):
ALIADFELSEGIYSRAKIEDSDSVCLWLGANVMLEYSCDEANELLKSNLENARASLEVLVGDLHFLRDQQTITQVTIARIFNWDVHQRRSKQSVMKET

pLDDT: mean 91.89, std 9.64, range [50.12, 98.44]

Foldseek 3Di:
DDWDWDDPDVVDTDIDDDDDDQWDWDDPDPPDIDIDGPVVVVVVVVVVVVVVVVVVVVVVVVVVVVVVVVVVVVVVVVVVVVVVVVVVVVVVVVVVVD

Secondary structure (DSSP, 8-state):
--EEEEEEETTEEEEEEPP--SEEEEEEETTEEEEEEHHHHHHHHHHHHHHHHHHHHHHHHHHHHHHHHHHHHHHHHHHHHHHHHHHHHHHHHHHHH-

Nearest PDB structures (foldseek):
  6nrb-assembly1_3  TM=7.551E-01  e=1.071E-04  Homo sapiens
  1fxk-assembly1_C-2  TM=8.456E-01  e=9.117E-02  Methanothermobacter thermautotrophicus
  6nr8-assembly1_5  TM=8.964E-01  e=2.931E-01  Homo sapiens
  2zdi-assembly1_C-2  TM=7.982E-01  e=5.607E-01  Pyrococcus horikoshii
  6vy1-assembly1_C  TM=6.367E-01  e=1.484E+00  Methanocaldococcus jannaschii DSM 2661